Protein AF-A0A832IGC3-F1 (afdb_monomer_lite)

Sequence (35 aa):
AGEVLNIDAVTGGFNFQNAWTGGYIAGKAMGDSIL

pLDDT: mean 95.69, std 7.87, range [56.38, 98.56]

Radius of gyration: 11.38 Å; chains: 1; bounding box: 25×11×32 Å

Structure (mmCIF, N/CA/C/O backbone):
data_AF-A0A832IGC3-F1
#
_entry.id   AF-A0A832IGC3-F1
#
loop_
_atom_site.group_PDB
_atom_site.id
_atom_site.type_symbol
_atom_site.label_atom_id
_atom_site.label_alt_id
_atom_site.label_comp_id
_atom_site.label_asym_id
_atom_site.label_entity_id
_atom_site.label_seq_id
_atom_site.pdbx_PDB_ins_code
_atom_site.Cartn_x
_atom_site.Cartn_y
_atom_site.Cartn_z
_atom_site.occupancy
_atom_site.B_iso_or_equiv
_atom_site.auth_seq_id
_atom_site.auth_comp_id
_atom_site.auth_asym_id
_atom_site.auth_atom_id
_atom_site.pdbx_PDB_model_num
ATOM 1 N N . ALA A 1 1 ? -2.685 1.581 -7.763 1.00 95.62 1 ALA A N 1
ATOM 2 C CA . ALA A 1 1 ? -2.675 0.742 -6.545 1.00 95.62 1 ALA A CA 1
ATOM 3 C C . ALA A 1 1 ? -3.228 1.543 -5.371 1.00 95.62 1 ALA A C 1
ATOM 5 O O . ALA A 1 1 ? -3.209 2.766 -5.454 1.00 95.62 1 ALA A O 1
ATOM 6 N N . GLY A 1 2 ? -3.679 0.879 -4.303 1.00 97.00 2 GLY A N 1
ATOM 7 C CA . GLY A 1 2 ? -4.171 1.541 -3.087 1.00 97.00 2 GLY A CA 1
ATOM 8 C C . GLY A 1 2 ? -5.611 2.056 -3.179 1.00 97.00 2 GLY A C 1
ATOM 9 O O . GLY A 1 2 ? -6.380 1.594 -4.017 1.00 97.00 2 GLY A O 1
ATOM 10 N N . GLU A 1 3 ? -5.943 3.014 -2.310 1.00 97.88 3 GLU A N 1
ATOM 11 C CA . GLU A 1 3 ? -7.307 3.506 -2.016 1.00 97.88 3 GLU A CA 1
ATOM 12 C C . GLU A 1 3 ? -7.992 4.242 -3.179 1.00 97.88 3 GLU A C 1
ATOM 14 O O . GLU A 1 3 ? -9.198 4.442 -3.179 1.00 97.88 3 GLU A O 1
ATOM 19 N N . VAL A 1 4 ? -7.244 4.595 -4.228 1.00 97.88 4 VAL A N 1
ATOM 20 C CA . VAL A 1 4 ? -7.839 5.122 -5.467 1.00 97.88 4 VAL A CA 1
ATOM 21 C C . VAL A 1 4 ? -8.694 4.074 -6.202 1.00 97.88 4 VAL A C 1
ATOM 23 O O . VAL A 1 4 ? -9.511 4.416 -7.053 1.00 97.88 4 VAL A O 1
ATOM 26 N N . LEU A 1 5 ? -8.475 2.785 -5.921 1.00 97.69 5 LEU A N 1
ATOM 27 C CA . LEU A 1 5 ? -9.252 1.682 -6.478 1.00 97.69 5 LEU A CA 1
ATOM 28 C C . LEU A 1 5 ? -10.534 1.492 -5.663 1.00 97.69 5 LEU A C 1
ATOM 30 O O . LEU A 1 5 ? -10.525 1.667 -4.452 1.00 97.69 5 LEU A O 1
ATOM 34 N N . ASN A 1 6 ? -11.613 1.051 -6.313 1.00 98.12 6 ASN A N 1
ATOM 35 C CA . ASN A 1 6 ? -12.866 0.697 -5.638 1.00 98.12 6 ASN A CA 1
ATOM 36 C C . ASN A 1 6 ? -12.739 -0.654 -4.908 1.00 98.12 6 ASN A C 1
ATOM 38 O O . ASN A 1 6 ? -13.321 -1.662 -5.311 1.00 98.12 6 ASN A O 1
ATOM 42 N N . ILE A 1 7 ? -11.885 -0.679 -3.890 1.00 97.31 7 ILE A N 1
ATOM 43 C CA . ILE A 1 7 ? -11.613 -1.800 -3.000 1.00 97.31 7 ILE A CA 1
ATOM 44 C C . ILE A 1 7 ? -11.665 -1.231 -1.590 1.00 97.31 7 ILE A C 1
ATOM 46 O O . ILE A 1 7 ? -10.918 -0.306 -1.281 1.00 97.31 7 ILE A O 1
ATOM 50 N N . ASP A 1 8 ? -12.501 -1.821 -0.746 1.00 97.12 8 ASP A N 1
ATOM 51 C CA . ASP A 1 8 ? -12.569 -1.488 0.670 1.00 97.12 8 ASP A CA 1
ATOM 52 C C . ASP A 1 8 ? -12.461 -2.764 1.503 1.00 97.12 8 ASP A C 1
ATOM 54 O O . ASP A 1 8 ? -12.987 -3.821 1.138 1.00 97.12 8 ASP A O 1
ATOM 58 N N . ALA A 1 9 ? -11.736 -2.672 2.607 1.00 97.44 9 ALA A N 1
ATOM 59 C CA . ALA A 1 9 ? -11.448 -3.782 3.489 1.00 97.44 9 ALA A CA 1
ATOM 60 C C . ALA A 1 9 ? -11.911 -3.473 4.913 1.00 97.44 9 ALA A C 1
ATOM 62 O O . ALA A 1 9 ? -11.973 -2.323 5.343 1.00 97.44 9 ALA A O 1
ATOM 6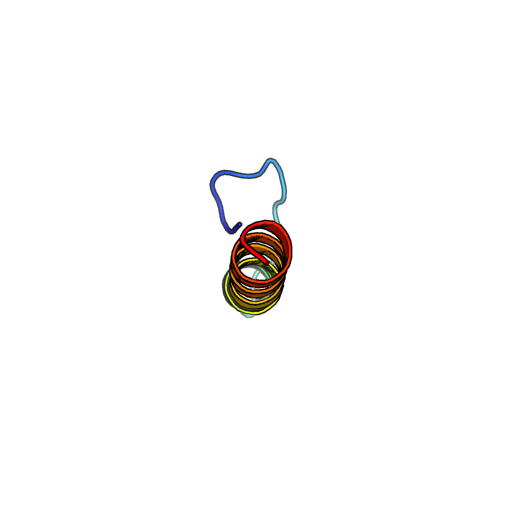3 N N . VAL A 1 10 ? -12.181 -4.526 5.684 1.00 98.06 10 VAL A N 1
ATOM 64 C CA . VAL A 1 10 ? -12.457 -4.377 7.117 1.00 98.06 10 VAL A CA 1
ATOM 65 C C . VAL A 1 10 ? -11.237 -3.798 7.850 1.00 98.06 10 VAL A C 1
ATOM 67 O O . VAL A 1 10 ? -10.107 -3.804 7.350 1.00 98.06 10 VAL A O 1
ATOM 70 N N . THR A 1 11 ? -11.452 -3.288 9.062 1.00 96.94 11 THR A N 1
ATOM 71 C CA . THR A 1 11 ? -10.361 -2.792 9.913 1.00 96.94 11 THR A CA 1
ATOM 72 C C . THR A 1 11 ? -9.371 -3.913 10.273 1.00 96.94 11 THR A C 1
ATOM 74 O O . THR A 1 11 ? -9.613 -5.091 10.019 1.00 96.94 11 THR A O 1
ATOM 77 N N . GLY A 1 12 ? -8.218 -3.557 10.849 1.00 98.56 12 GLY A N 1
ATOM 78 C CA . GLY A 1 12 ? -7.135 -4.515 11.130 1.00 98.56 12 GLY A CA 1
ATOM 79 C C . GLY A 1 12 ? -5.967 -4.460 10.141 1.00 98.56 12 GLY A C 1
ATOM 80 O O . GLY A 1 12 ? -5.103 -5.327 10.163 1.00 98.56 12 GLY A O 1
ATOM 81 N N . GLY A 1 13 ? -5.910 -3.424 9.298 1.00 98.56 13 GLY A N 1
ATOM 82 C CA . GLY A 1 13 ? -4.757 -3.150 8.434 1.00 98.56 13 GLY A CA 1
ATOM 83 C C . GLY A 1 13 ? -4.845 -3.732 7.022 1.00 98.56 13 GLY A C 1
ATOM 84 O O . GLY A 1 13 ? -3.920 -3.553 6.236 1.00 98.56 13 GLY A O 1
ATOM 85 N N . PHE A 1 14 ? -5.965 -4.349 6.645 1.00 98.38 14 PHE A N 1
ATOM 86 C CA . PHE A 1 14 ? -6.132 -4.943 5.317 1.00 98.38 14 PHE A CA 1
ATOM 87 C C . PHE A 1 14 ? -6.060 -3.919 4.170 1.00 98.38 14 PHE A C 1
ATOM 89 O O . PHE A 1 14 ? -5.496 -4.225 3.120 1.00 98.38 14 PHE A O 1
ATOM 96 N N . ASN A 1 15 ? -6.517 -2.677 4.390 1.00 98.44 15 ASN A N 1
ATOM 97 C CA . ASN A 1 15 ? -6.317 -1.577 3.436 1.00 98.44 15 ASN A CA 1
ATOM 98 C C . ASN A 1 15 ? -4.824 -1.247 3.235 1.00 98.44 15 ASN A C 1
ATOM 100 O O . ASN A 1 15 ? -4.398 -0.989 2.108 1.00 98.44 15 ASN A O 1
ATOM 104 N N . PHE A 1 16 ? -3.998 -1.354 4.284 1.00 98.50 16 PHE A N 1
ATOM 105 C CA . PHE A 1 16 ? -2.545 -1.229 4.145 1.00 98.50 16 PHE A CA 1
ATOM 106 C C . PHE A 1 16 ? -1.954 -2.405 3.371 1.00 98.50 16 PHE A C 1
ATOM 108 O O . PHE A 1 16 ? -1.179 -2.173 2.448 1.00 98.50 16 PHE A O 1
ATOM 115 N N . GLN A 1 17 ? -2.337 -3.652 3.671 1.00 98.56 17 GLN A N 1
ATOM 116 C CA . GLN A 1 17 ? -1.908 -4.804 2.864 1.00 98.56 17 GLN A CA 1
ATOM 117 C C . GLN A 1 17 ? -2.228 -4.599 1.372 1.00 98.56 17 GLN A C 1
ATOM 119 O O . GLN A 1 17 ? -1.340 -4.760 0.535 1.00 98.56 17 GLN A O 1
ATOM 124 N N . ASN A 1 18 ? -3.4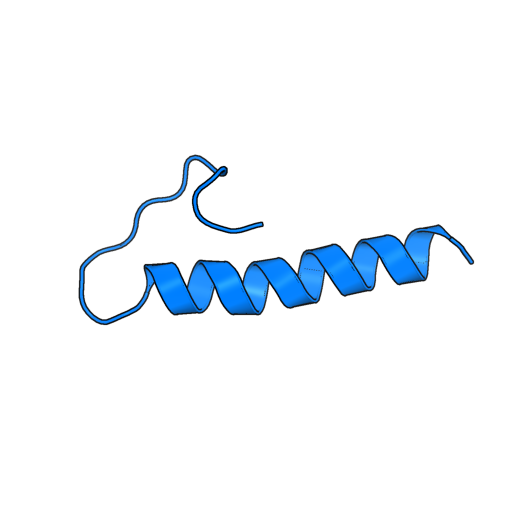55 -4.179 1.039 1.00 98.19 18 ASN A N 1
ATOM 125 C CA . ASN A 1 18 ? -3.859 -3.864 -0.335 1.00 98.19 18 ASN A CA 1
ATOM 126 C C . ASN A 1 18 ? -2.983 -2.761 -0.959 1.00 98.19 18 ASN A C 1
ATOM 128 O O . ASN A 1 18 ? -2.503 -2.910 -2.085 1.00 98.19 18 ASN A O 1
ATOM 132 N N . ALA A 1 19 ? -2.724 -1.673 -0.229 1.00 98.56 19 ALA A N 1
ATOM 133 C CA . ALA A 1 19 ? -1.887 -0.580 -0.713 1.00 98.56 19 ALA A CA 1
ATOM 134 C C . ALA A 1 19 ? -0.444 -1.028 -1.009 1.00 98.56 19 ALA A C 1
ATOM 136 O O . ALA A 1 19 ? 0.065 -0.751 -2.096 1.00 98.56 19 ALA A O 1
ATOM 137 N N . TRP A 1 20 ? 0.200 -1.757 -0.091 1.00 98.44 20 TRP A N 1
ATOM 138 C CA . TRP A 1 20 ? 1.604 -2.165 -0.227 1.00 98.44 20 TRP A CA 1
ATOM 139 C C . TRP A 1 20 ? 1.797 -3.262 -1.274 1.00 98.44 20 TRP A C 1
ATOM 141 O O . TRP A 1 20 ? 2.637 -3.125 -2.166 1.00 98.44 20 TRP A O 1
ATOM 151 N N . THR A 1 21 ? 1.000 -4.332 -1.214 1.00 98.56 21 THR A N 1
ATOM 152 C CA . THR A 1 21 ? 1.095 -5.439 -2.175 1.00 98.56 21 THR A CA 1
ATOM 153 C C . THR A 1 21 ? 0.696 -4.979 -3.574 1.00 98.56 21 THR A C 1
ATOM 155 O O . THR A 1 21 ? 1.416 -5.247 -4.537 1.00 98.56 21 THR A O 1
ATOM 158 N N . GLY A 1 22 ? -0.399 -4.224 -3.698 1.00 98.38 22 GLY A N 1
ATOM 159 C CA . GLY A 1 22 ? -0.815 -3.648 -4.975 1.00 98.38 22 GLY A CA 1
ATOM 160 C C . GLY A 1 22 ? 0.209 -2.656 -5.528 1.00 98.38 22 GLY A C 1
ATOM 161 O O . GLY A 1 22 ? 0.444 -2.633 -6.735 1.00 98.38 22 GLY A O 1
ATOM 162 N N . GLY A 1 23 ? 0.841 -1.856 -4.662 1.00 98.50 23 GLY A N 1
ATOM 163 C CA . GLY A 1 23 ? 1.904 -0.922 -5.037 1.00 98.50 23 GLY A CA 1
ATOM 164 C C . GLY A 1 23 ? 3.120 -1.633 -5.628 1.00 98.50 23 GLY A C 1
ATOM 165 O O . GLY A 1 23 ? 3.583 -1.253 -6.703 1.00 98.50 23 GLY A O 1
ATOM 166 N N . TYR A 1 24 ? 3.580 -2.711 -4.985 1.00 98.50 24 TYR A N 1
ATOM 167 C CA . TYR A 1 24 ? 4.670 -3.546 -5.496 1.00 98.50 24 TYR A CA 1
ATOM 168 C C . TYR A 1 24 ? 4.346 -4.152 -6.870 1.00 98.50 24 TYR A C 1
ATOM 170 O O . TYR A 1 24 ? 5.157 -4.051 -7.788 1.00 98.50 24 TYR A O 1
ATOM 178 N N . ILE A 1 25 ? 3.153 -4.737 -7.037 1.00 98.44 25 ILE A N 1
ATOM 179 C CA . ILE A 1 25 ? 2.738 -5.356 -8.307 1.00 98.44 25 ILE A CA 1
ATOM 180 C C . ILE A 1 25 ? 2.658 -4.313 -9.424 1.00 98.44 25 ILE A C 1
ATOM 182 O O . ILE A 1 25 ? 3.186 -4.545 -10.507 1.00 98.44 25 ILE A O 1
ATOM 186 N N . ALA A 1 26 ? 2.033 -3.160 -9.165 1.00 97.94 26 ALA A N 1
ATOM 187 C CA . ALA A 1 26 ? 1.905 -2.097 -10.158 1.00 97.94 26 ALA A CA 1
ATOM 188 C C . ALA A 1 26 ? 3.274 -1.541 -10.575 1.00 97.94 26 ALA A C 1
ATOM 190 O O . ALA A 1 26 ? 3.529 -1.386 -11.765 1.00 97.94 26 ALA A O 1
ATOM 191 N N . GLY A 1 27 ? 4.169 -1.296 -9.612 1.00 97.75 27 GLY A N 1
ATOM 192 C CA . GLY A 1 27 ? 5.527 -0.827 -9.889 1.00 97.75 27 GLY A CA 1
ATOM 193 C C . GLY A 1 27 ? 6.352 -1.842 -10.680 1.00 97.75 27 GLY A C 1
ATOM 194 O O . GLY A 1 27 ? 6.996 -1.469 -11.658 1.00 97.75 27 GLY A O 1
ATOM 195 N N . LYS A 1 28 ? 6.287 -3.129 -10.311 1.00 97.81 28 LYS A N 1
ATOM 196 C CA . LYS A 1 28 ? 6.946 -4.206 -11.060 1.00 97.81 28 LYS A CA 1
ATOM 197 C C . LYS A 1 28 ? 6.417 -4.294 -12.491 1.00 97.81 28 LYS A C 1
ATOM 199 O O . LYS A 1 28 ? 7.211 -4.285 -13.419 1.00 97.81 28 LYS A O 1
ATOM 204 N N . ALA A 1 29 ? 5.096 -4.319 -12.668 1.00 97.50 29 ALA A N 1
ATOM 205 C CA . ALA A 1 29 ? 4.478 -4.373 -13.990 1.00 97.50 29 ALA A CA 1
ATOM 20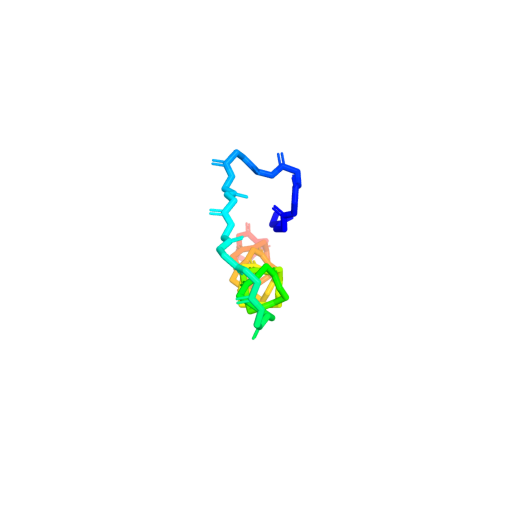6 C C . ALA A 1 29 ? 4.874 -3.168 -14.854 1.00 97.50 29 ALA A C 1
ATOM 208 O O . ALA A 1 29 ? 5.193 -3.342 -16.024 1.00 97.50 29 ALA A O 1
ATOM 209 N N . MET A 1 30 ? 4.910 -1.965 -14.269 1.00 97.00 30 MET A N 1
ATOM 210 C CA . MET A 1 30 ? 5.390 -0.769 -14.960 1.00 97.00 30 MET A CA 1
ATOM 211 C C . MET A 1 30 ? 6.857 -0.894 -15.386 1.00 97.00 30 MET A C 1
ATOM 213 O O . MET A 1 30 ? 7.179 -0.576 -16.528 1.00 97.00 30 MET A O 1
ATOM 217 N N . GLY A 1 31 ? 7.733 -1.365 -14.495 1.00 96.75 31 GLY A N 1
ATOM 218 C CA . GLY A 1 31 ? 9.147 -1.586 -14.807 1.00 96.75 31 GLY A CA 1
ATOM 219 C C . GLY A 1 31 ? 9.352 -2.621 -15.914 1.00 96.75 31 GLY A C 1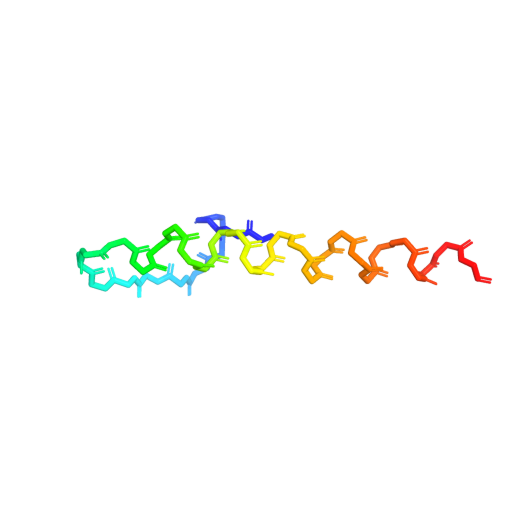
ATOM 220 O O . GLY A 1 31 ? 10.098 -2.357 -16.852 1.00 96.75 31 GLY A O 1
ATOM 221 N N . ASP A 1 32 ? 8.638 -3.746 -15.845 1.00 95.50 32 ASP A N 1
ATOM 222 C CA . ASP A 1 32 ? 8.679 -4.806 -16.859 1.00 95.50 32 ASP A CA 1
ATOM 223 C C . ASP A 1 32 ? 8.136 -4.316 -18.213 1.00 95.50 32 ASP A C 1
ATOM 225 O O . ASP A 1 32 ? 8.632 -4.728 -19.251 1.00 95.50 32 ASP A O 1
ATOM 229 N N . SER A 1 33 ? 7.149 -3.414 -18.230 1.00 86.81 33 SER A N 1
ATOM 230 C CA . SER A 1 33 ? 6.555 -2.892 -19.474 1.00 86.81 33 SER A CA 1
ATOM 231 C C . SER A 1 33 ? 7.407 -1.865 -20.235 1.00 86.81 33 SER A C 1
ATOM 233 O O . SER A 1 33 ? 7.010 -1.431 -21.315 1.00 86.81 33 SER A O 1
ATOM 235 N N . ILE A 1 34 ? 8.543 -1.442 -19.673 1.00 76.19 34 ILE A N 1
ATOM 236 C CA . ILE A 1 34 ? 9.473 -0.474 -20.286 1.00 76.19 34 ILE A CA 1
ATOM 237 C C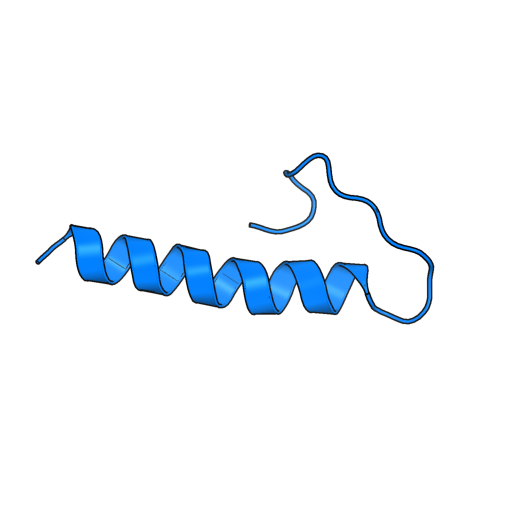 . ILE A 1 34 ? 10.691 -1.176 -20.928 1.00 76.19 34 ILE A C 1
ATOM 239 O O . ILE A 1 34 ? 11.477 -0.524 -21.619 1.00 76.19 34 ILE A O 1
ATOM 243 N N . LEU A 1 35 ? 10.827 -2.494 -20.747 1.00 56.38 35 LEU A N 1
ATOM 244 C CA . LEU A 1 35 ? 11.832 -3.353 -21.387 1.00 56.38 35 LEU A CA 1
ATOM 245 C C . LEU A 1 35 ? 11.196 -4.208 -22.490 1.00 56.38 35 LEU A C 1
ATOM 247 O O . LEU A 1 35 ? 11.902 -4.451 -23.494 1.00 56.38 35 LEU A O 1
#

Foldseek 3Di:
DAPVDPDDDDPPCVSVVCVVVVVVVVVVVVVVVVD

Secondary structure (DSSP, 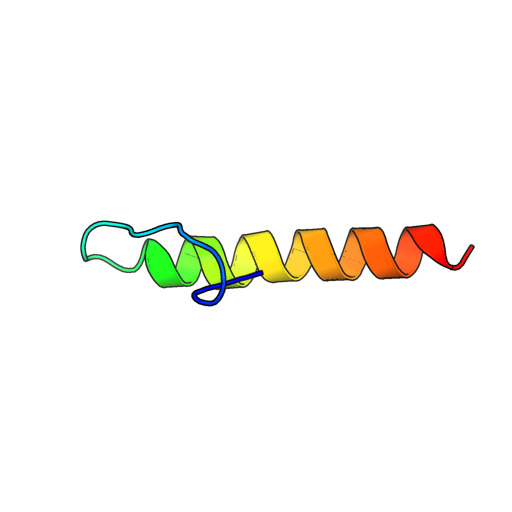8-state):
--TTSS----TTTHHHHHHHHHHHHHHHHHHHTT-